Protein AF-A0A930UCW6-F1 (afdb_monomer)

Solvent-accessible surface area (backbone atoms only — not comparable to full-atom values): 3124 Å² total; per-residue (Å²): 132,68,99,59,94,72,80,86,48,70,53,56,75,74,39,54,50,55,51,50,51,52,50,25,66,74,69,70,48,57,87,42,72,67,50,40,50,51,54,52,49,54,53,51,48,58,66,72,77,103

Foldseek 3Di:
DDPDPDDDDVCVVVCVVVVQVVCCVVVVAHPDPVSNVVVVVVVVCVVVVD

Organism: NCBI:txid2023265

Secondary structure (DSSP, 8-state):
--SS-----HHHHTSHHHHHHHHHHHH----SHHHHHHHHHHHHHHHH--

pLDDT: mean 86.08, std 10.36, range [51.53, 94.56]

Mean predicted aligned error: 7.25 Å

Radius of gyration: 15.82 Å; Cα contacts (8 Å, |Δi|>4): 16; chains: 1; bounding box: 33×28×39 Å

Structure (mmCIF, N/CA/C/O backbone):
data_AF-A0A930UCW6-F1
#
_entry.id   AF-A0A930UCW6-F1
#
loop_
_atom_site.group_PDB
_atom_site.id
_atom_site.type_symbol
_atom_site.label_atom_id
_atom_site.label_alt_id
_atom_site.label_comp_id
_atom_site.label_asym_id
_atom_site.label_entity_id
_atom_site.label_seq_id
_atom_site.pdbx_PDB_ins_code
_atom_site.Cartn_x
_atom_site.Cartn_y
_atom_site.Cartn_z
_atom_site.occupancy
_atom_site.B_iso_or_equiv
_atom_site.auth_seq_id
_atom_site.auth_comp_id
_atom_site.auth_asym_id
_atom_site.auth_atom_id
_atom_site.pdbx_PDB_model_num
ATOM 1 N N . MET A 1 1 ? 15.878 10.781 -16.919 1.00 51.53 1 MET A N 1
ATOM 2 C CA . MET A 1 1 ? 14.757 9.820 -16.799 1.00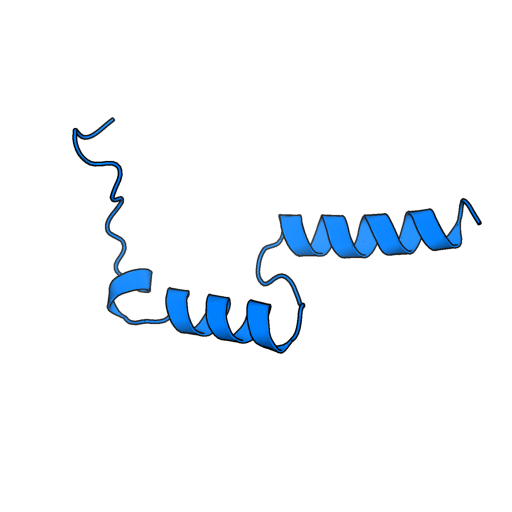 51.53 1 MET A CA 1
ATOM 3 C C . MET A 1 1 ? 14.775 8.937 -18.039 1.00 51.53 1 MET A C 1
ATOM 5 O O . MET A 1 1 ? 14.775 9.481 -19.133 1.00 51.53 1 MET A O 1
ATOM 9 N N . GLY A 1 2 ? 14.930 7.618 -17.885 1.00 58.75 2 GLY A N 1
ATOM 10 C CA . GLY A 1 2 ? 15.072 6.693 -19.016 1.00 58.75 2 GLY A CA 1
ATOM 11 C C . GLY A 1 2 ? 13.829 6.677 -19.909 1.00 58.75 2 GLY A C 1
ATOM 12 O O . GLY A 1 2 ? 12.711 6.788 -19.419 1.00 58.75 2 GLY A O 1
ATOM 13 N N . LYS A 1 3 ? 14.053 6.535 -21.218 1.00 68.00 3 LYS A N 1
ATOM 14 C CA . LYS A 1 3 ? 13.097 6.641 -22.340 1.00 68.00 3 LYS A CA 1
ATOM 15 C C . LYS A 1 3 ? 11.856 5.731 -22.246 1.00 68.00 3 LYS A C 1
ATOM 17 O O . LYS A 1 3 ? 10.906 5.911 -22.996 1.00 68.00 3 LYS A O 1
ATOM 22 N N . PHE A 1 4 ? 11.842 4.799 -21.297 1.00 68.94 4 PHE A N 1
ATOM 23 C CA . PHE A 1 4 ? 10.704 3.961 -20.949 1.00 68.94 4 PHE A CA 1
ATOM 24 C C . PHE A 1 4 ? 10.561 3.998 -19.425 1.00 68.94 4 PHE A C 1
ATOM 26 O O . PHE A 1 4 ? 11.502 3.650 -18.715 1.00 68.94 4 PHE A O 1
ATOM 33 N N . GLY A 1 5 ? 9.413 4.440 -18.907 1.00 70.75 5 GLY A N 1
ATOM 34 C CA . GLY A 1 5 ? 9.144 4.643 -17.472 1.00 70.75 5 GLY A CA 1
ATOM 35 C C . GLY A 1 5 ? 9.113 3.371 -16.609 1.00 70.75 5 GLY A C 1
ATOM 36 O O .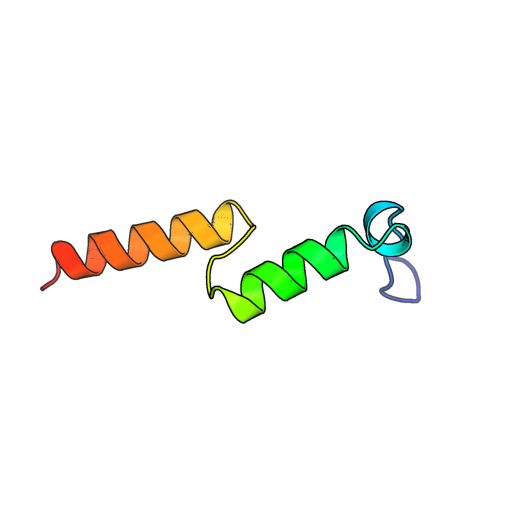 GLY A 1 5 ? 8.461 3.348 -15.567 1.00 70.75 5 GLY A O 1
ATOM 37 N N . PHE A 1 6 ? 9.791 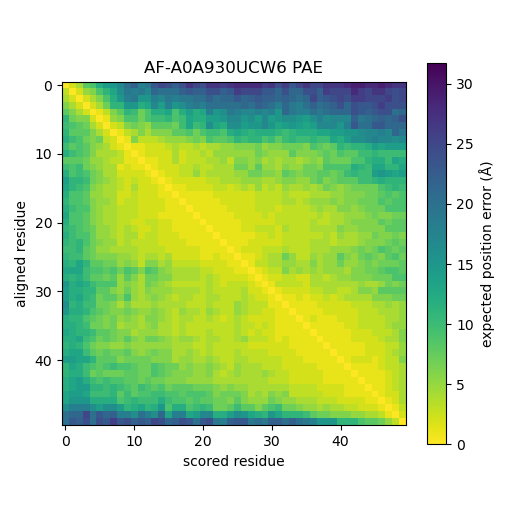2.303 -17.026 1.00 70.62 6 PHE A N 1
ATOM 38 C CA . PHE A 1 6 ? 9.925 1.061 -16.283 1.00 70.62 6 PHE A CA 1
ATOM 39 C C . PHE A 1 6 ? 11.200 1.098 -15.443 1.00 70.62 6 PHE A C 1
ATOM 41 O O . PHE A 1 6 ? 12.313 1.044 -15.956 1.00 70.62 6 PHE A O 1
ATOM 48 N N . SER A 1 7 ? 11.024 1.171 -14.125 1.00 70.75 7 SER A N 1
ATOM 49 C CA . SER A 1 7 ? 12.115 0.985 -13.171 1.00 70.75 7 SER A CA 1
ATOM 50 C C . SER A 1 7 ? 12.131 -0.479 -12.736 1.00 70.75 7 SER A C 1
ATOM 52 O O . SER A 1 7 ? 11.254 -0.942 -11.992 1.00 70.75 7 SER A O 1
ATOM 54 N N . PHE A 1 8 ? 13.077 -1.233 -13.289 1.00 76.75 8 PHE A N 1
ATOM 55 C CA . PHE A 1 8 ? 13.235 -2.651 -13.004 1.00 76.75 8 PHE A CA 1
ATOM 56 C C . PHE A 1 8 ? 13.736 -2.838 -11.571 1.00 76.75 8 PHE A C 1
ATOM 58 O O . PHE A 1 8 ? 14.647 -2.153 -11.116 1.00 76.75 8 PHE A O 1
ATOM 65 N N . SER A 1 9 ? 13.109 -3.748 -10.831 1.00 83.44 9 SER A N 1
ATOM 66 C CA . SER A 1 9 ? 13.477 -4.041 -9.448 1.00 83.44 9 SER A CA 1
ATOM 67 C C . SER A 1 9 ? 13.355 -5.534 -9.211 1.00 83.44 9 SER A C 1
ATOM 69 O O . SER A 1 9 ? 12.348 -6.143 -9.584 1.00 83.44 9 SER A O 1
ATOM 71 N N . LEU A 1 10 ? 14.355 -6.113 -8.552 1.00 85.81 10 LEU A N 1
ATOM 72 C CA . LEU A 1 10 ? 14.401 -7.541 -8.249 1.00 85.81 10 LEU A CA 1
ATOM 73 C C . LEU A 1 10 ? 13.168 -7.994 -7.448 1.00 85.81 10 LEU A C 1
ATOM 75 O O . LEU A 1 10 ? 12.608 -9.052 -7.702 1.00 85.81 10 LEU A O 1
ATOM 79 N N . SER A 1 11 ? 12.643 -7.135 -6.575 1.00 84.25 11 SER A N 1
ATOM 80 C CA . SER A 1 11 ? 11.424 -7.404 -5.802 1.00 84.25 11 SER A CA 1
ATOM 81 C C . SER A 1 11 ? 10.150 -7.518 -6.655 1.00 84.25 11 SER A C 1
ATOM 83 O O . SER A 1 11 ? 9.169 -8.112 -6.204 1.00 84.25 11 SER A O 1
ATOM 85 N N . ARG A 1 12 ? 10.127 -6.947 -7.873 1.00 85.81 12 ARG A N 1
ATOM 86 C CA . ARG A 1 12 ? 9.040 -7.169 -8.847 1.00 85.81 12 ARG A CA 1
ATOM 87 C C . ARG A 1 12 ? 9.210 -8.497 -9.576 1.00 85.81 12 ARG A C 1
ATOM 89 O O . ARG A 1 12 ? 8.217 -9.199 -9.730 1.00 85.81 12 ARG A O 1
ATOM 96 N N . LEU A 1 13 ? 10.440 -8.845 -9.959 1.00 86.12 13 LEU A N 1
ATOM 97 C CA . LEU A 1 13 ? 10.745 -10.121 -10.611 1.00 86.12 13 LEU A CA 1
ATOM 98 C C . LEU A 1 13 ? 10.470 -11.321 -9.711 1.00 86.12 13 LEU A C 1
ATOM 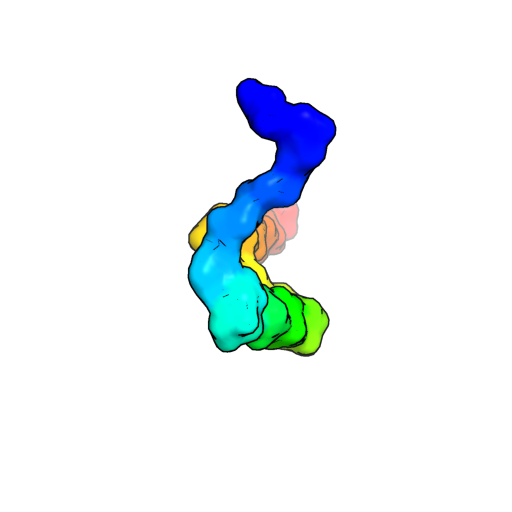100 O O . LEU A 1 13 ? 9.826 -12.270 -10.134 1.00 86.12 13 LEU A O 1
ATOM 104 N N . LEU A 1 14 ? 10.893 -11.242 -8.450 1.00 90.19 14 LEU A N 1
ATOM 105 C CA . LEU A 1 14 ? 10.656 -12.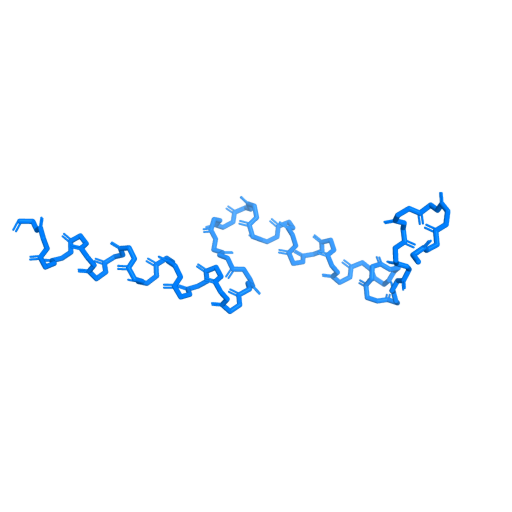277 -7.443 1.00 90.19 14 LEU A CA 1
ATOM 106 C C . LEU A 1 14 ? 9.183 -12.352 -6.994 1.00 90.19 14 LEU A C 1
ATOM 108 O O . LEU A 1 14 ? 8.849 -13.108 -6.090 1.00 90.19 14 LEU A O 1
ATOM 112 N N . GLY A 1 15 ? 8.289 -11.527 -7.554 1.00 89.44 15 GLY A N 1
ATOM 113 C CA . GLY A 1 15 ? 6.852 -11.558 -7.259 1.00 89.44 15 GLY A CA 1
ATOM 114 C C . GLY A 1 15 ? 6.438 -10.971 -5.903 1.00 89.44 15 GLY A C 1
ATOM 115 O O . GLY A 1 15 ? 5.245 -10.819 -5.643 1.00 89.44 15 GLY A O 1
ATOM 116 N N . ILE A 1 16 ? 7.384 -10.549 -5.059 1.00 89.94 16 ILE A N 1
ATOM 117 C CA . ILE A 1 16 ? 7.120 -9.968 -3.728 1.00 89.94 16 ILE A CA 1
ATOM 118 C C . ILE A 1 16 ? 6.219 -8.727 -3.834 1.00 89.94 16 ILE A C 1
ATOM 120 O O . ILE A 1 16 ? 5.306 -8.530 -3.027 1.00 89.94 16 ILE A O 1
ATOM 124 N N . ALA A 1 17 ? 6.441 -7.890 -4.851 1.00 88.94 17 ALA A N 1
ATOM 125 C CA . ALA A 1 17 ? 5.602 -6.724 -5.113 1.00 88.94 17 ALA A CA 1
ATOM 126 C C . ALA A 1 17 ? 4.153 -7.114 -5.462 1.00 88.94 17 ALA A C 1
ATOM 128 O O . ALA A 1 17 ? 3.216 -6.495 -4.954 1.00 88.94 17 ALA A O 1
ATOM 129 N N . GLN A 1 18 ? 3.967 -8.165 -6.268 1.00 89.69 18 GLN A N 1
ATOM 130 C CA . GLN A 1 18 ? 2.641 -8.656 -6.651 1.00 89.69 18 GLN A CA 1
ATOM 131 C C . GLN A 1 18 ? 1.895 -9.251 -5.453 1.00 89.69 18 GLN A C 1
ATOM 133 O O . GLN A 1 18 ? 0.711 -8.974 -5.271 1.00 89.69 18 GLN A O 1
ATOM 138 N N . ALA A 1 19 ? 2.591 -9.992 -4.586 1.00 92.38 19 ALA A N 1
ATOM 139 C CA . ALA A 1 19 ? 2.016 -10.539 -3.360 1.00 92.38 19 ALA A CA 1
ATOM 140 C C . ALA A 1 19 ? 1.510 -9.431 -2.418 1.00 92.38 19 ALA A C 1
ATOM 142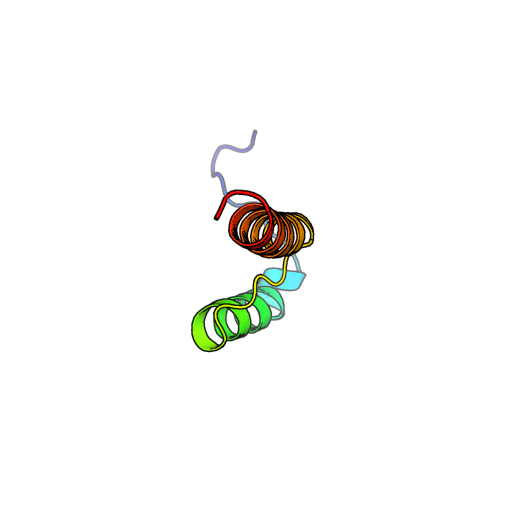 O O . ALA A 1 19 ? 0.358 -9.467 -1.983 1.00 92.38 19 ALA A O 1
ATOM 143 N N . LYS A 1 20 ? 2.325 -8.394 -2.172 1.00 91.06 20 LYS A N 1
ATOM 144 C CA . LYS A 1 20 ? 1.923 -7.221 -1.371 1.00 91.06 20 LYS A CA 1
ATOM 145 C C . LYS A 1 20 ? 0.717 -6.501 -1.980 1.00 91.06 20 LYS A C 1
ATOM 147 O O . LYS A 1 20 ? -0.197 -6.119 -1.256 1.00 91.06 20 LYS A O 1
ATOM 152 N N . GLN A 1 21 ? 0.689 -6.347 -3.303 1.00 91.38 21 GLN A N 1
ATOM 153 C CA . GLN A 1 21 ? -0.413 -5.691 -4.004 1.00 91.38 21 GLN A CA 1
ATOM 154 C C . GLN A 1 21 ? -1.711 -6.504 -3.942 1.00 91.38 21 GLN A C 1
ATOM 156 O O . GLN A 1 21 ? -2.773 -5.931 -3.698 1.00 91.38 21 GLN A O 1
ATOM 161 N N . LYS A 1 22 ? -1.638 -7.828 -4.123 1.00 92.62 22 LYS A N 1
ATOM 162 C CA . LYS A 1 22 ? -2.791 -8.727 -3.995 1.00 92.62 22 LYS A CA 1
ATOM 163 C C . LYS A 1 22 ? -3.345 -8.686 -2.574 1.00 92.62 22 LYS A C 1
ATOM 165 O O . LYS A 1 22 ? -4.537 -8.465 -2.408 1.00 92.62 22 LYS A O 1
ATOM 170 N N . PHE A 1 23 ? -2.477 -8.776 -1.565 1.00 92.81 23 PHE A N 1
ATOM 171 C CA . PHE A 1 23 ? -2.869 -8.639 -0.162 1.00 92.81 23 PHE A CA 1
ATOM 172 C C . PHE A 1 23 ? -3.565 -7.300 0.118 1.00 92.81 23 PHE A C 1
ATOM 174 O O . PHE A 1 23 ? -4.646 -7.290 0.703 1.00 92.81 23 PHE A O 1
ATOM 181 N N . ALA A 1 24 ? -2.999 -6.181 -0.347 1.00 92.00 24 ALA A N 1
ATOM 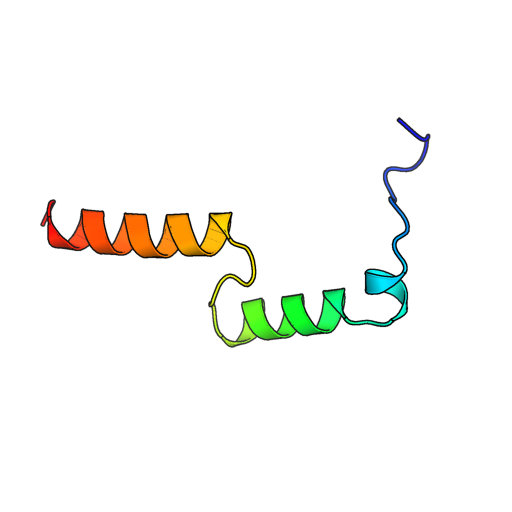182 C CA . ALA A 1 24 ? -3.581 -4.854 -0.148 1.00 92.00 24 ALA A CA 1
ATOM 183 C C . ALA A 1 24 ? -4.962 -4.705 -0.811 1.00 92.0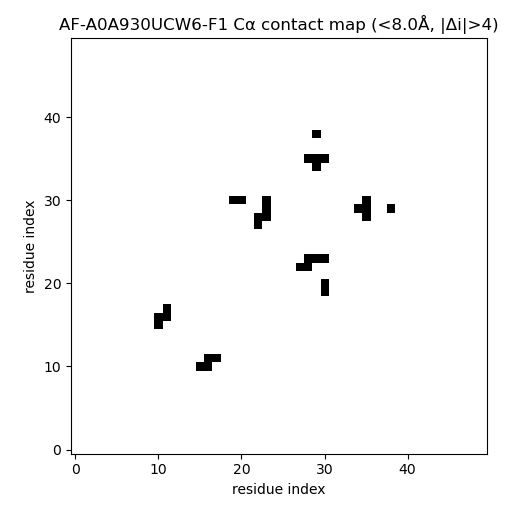0 24 ALA A C 1
ATOM 185 O O . ALA A 1 24 ? -5.855 -4.087 -0.237 1.00 92.00 24 ALA A O 1
ATOM 186 N N . ARG A 1 25 ? -5.155 -5.290 -2.003 1.00 91.06 25 ARG A N 1
ATOM 187 C CA . ARG A 1 25 ? -6.444 -5.286 -2.717 1.00 91.06 25 ARG A CA 1
ATOM 188 C C . ARG A 1 25 ? -7.490 -6.172 -2.050 1.00 91.06 25 ARG A C 1
ATOM 190 O O . ARG A 1 25 ? -8.643 -5.774 -1.983 1.00 91.06 25 ARG A O 1
ATOM 197 N N . THR A 1 26 ? -7.095 -7.346 -1.559 1.00 92.62 26 THR A N 1
ATOM 198 C CA . THR A 1 26 ? -8.021 -8.289 -0.918 1.00 92.62 26 THR A CA 1
ATOM 199 C C . THR A 1 26 ? -8.434 -7.825 0.478 1.00 92.62 26 THR A C 1
ATOM 201 O O . THR A 1 26 ? -9.604 -7.908 0.823 1.00 92.62 26 THR A O 1
ATOM 204 N N . THR A 1 27 ? -7.496 -7.317 1.280 1.00 89.44 27 THR A N 1
ATOM 205 C CA . THR A 1 27 ? -7.771 -6.895 2.667 1.00 89.44 27 THR A CA 1
ATOM 206 C C . THR A 1 27 ? -8.209 -5.434 2.787 1.00 89.44 27 THR A C 1
ATOM 208 O O . THR A 1 27 ? -8.691 -5.019 3.839 1.00 89.44 27 THR A O 1
ATOM 211 N N . GLY A 1 28 ? -7.987 -4.610 1.756 1.00 87.75 28 GLY A N 1
ATOM 212 C CA . GLY A 1 28 ? -8.173 -3.157 1.841 1.00 87.75 28 GLY A CA 1
ATOM 213 C C . GLY A 1 28 ? -7.229 -2.481 2.849 1.00 87.75 28 GLY A C 1
ATOM 214 O O . GLY A 1 28 ? -7.457 -1.339 3.267 1.00 87.75 28 GLY A O 1
ATOM 215 N N . VAL A 1 29 ? -6.183 -3.185 3.299 1.00 88.38 29 VAL A N 1
ATOM 216 C CA . VAL A 1 29 ? -5.179 -2.659 4.224 1.00 88.38 29 VAL A CA 1
ATOM 217 C C . VAL A 1 29 ? -3.982 -2.156 3.415 1.00 88.38 29 VAL A C 1
ATOM 219 O O . VAL A 1 29 ? -3.363 -2.924 2.675 1.00 88.38 29 VAL A O 1
ATOM 222 N N . PRO A 1 30 ? -3.624 -0.865 3.532 1.00 90.69 30 PRO A N 1
ATOM 223 C CA . PRO A 1 30 ? -2.474 -0.324 2.829 1.00 90.69 30 PRO A CA 1
ATOM 224 C C . PRO A 1 30 ? -1.185 -0.950 3.367 1.00 90.69 30 PRO A C 1
ATOM 226 O O . PRO A 1 30 ? -0.879 -0.857 4.551 1.00 90.69 30 PRO A O 1
ATOM 229 N N . THR A 1 31 ? -0.382 -1.533 2.481 1.00 91.88 31 THR A N 1
ATOM 230 C CA . THR A 1 31 ? 0.928 -2.115 2.821 1.00 91.88 31 THR A CA 1
ATOM 231 C C . THR A 1 31 ? 2.065 -1.087 2.796 1.00 91.88 31 THR A C 1
ATOM 233 O O . THR A 1 31 ? 3.238 -1.459 2.831 1.00 91.88 31 THR A O 1
ATOM 236 N N . THR A 1 32 ? 1.745 0.206 2.671 1.00 91.25 32 THR A N 1
ATOM 237 C CA . THR A 1 32 ? 2.706 1.317 2.648 1.00 91.25 32 THR A CA 1
ATOM 238 C C . THR A 1 32 ? 2.554 2.170 3.904 1.00 91.25 32 THR A C 1
ATOM 240 O O . THR A 1 32 ? 1.440 2.380 4.382 1.00 91.25 32 THR A O 1
ATOM 243 N N . LYS A 1 33 ? 3.668 2.712 4.418 1.00 90.62 33 LYS A N 1
ATOM 244 C CA . LYS A 1 33 ? 3.664 3.571 5.617 1.00 90.62 33 LYS A CA 1
ATOM 245 C C . LYS A 1 33 ? 2.731 4.775 5.454 1.00 90.62 33 LYS A C 1
ATOM 247 O O . LYS A 1 33 ? 1.873 4.998 6.299 1.00 90.62 33 LYS A O 1
ATOM 252 N N . ASN A 1 34 ? 2.836 5.478 4.324 1.00 91.81 34 ASN A N 1
ATOM 253 C CA . ASN A 1 34 ? 1.985 6.632 4.026 1.00 91.81 34 ASN A CA 1
ATOM 254 C C . ASN A 1 34 ? 0.497 6.247 3.908 1.00 91.81 34 ASN A C 1
ATOM 256 O O . ASN A 1 34 ? -0.381 6.941 4.410 1.00 91.81 34 ASN A O 1
ATOM 260 N N . GLY A 1 35 ? 0.189 5.107 3.277 1.00 90.94 35 GLY A N 1
ATOM 261 C CA . GLY A 1 35 ? -1.189 4.628 3.185 1.00 90.94 35 GLY A CA 1
ATOM 262 C C . GLY A 1 35 ? -1.781 4.310 4.559 1.00 90.94 35 GLY A C 1
ATOM 263 O O . GLY A 1 35 ? -2.930 4.659 4.825 1.00 90.94 35 GLY A O 1
ATOM 264 N N . LEU A 1 36 ? -0.986 3.706 5.447 1.00 92.69 36 LEU A N 1
ATOM 265 C CA . LEU A 1 36 ? -1.398 3.407 6.815 1.00 92.69 36 LEU A CA 1
ATOM 266 C C . LEU A 1 36 ? -1.621 4.685 7.633 1.00 92.69 36 LEU A C 1
ATOM 268 O O . LEU A 1 36 ? -2.664 4.815 8.267 1.00 92.69 36 LEU A O 1
ATOM 272 N N . GLN A 1 37 ? -0.707 5.655 7.541 1.00 94.56 37 GLN A N 1
ATOM 273 C CA . GLN A 1 37 ? -0.854 6.971 8.171 1.00 94.56 37 GLN A CA 1
ATOM 274 C C . GLN A 1 37 ? -2.131 7.683 7.716 1.00 94.56 37 GLN A C 1
ATOM 276 O O . GLN A 1 37 ? -2.876 8.175 8.555 1.00 94.56 37 GLN A O 1
ATOM 281 N N . ARG A 1 38 ? -2.447 7.674 6.413 1.00 94.12 38 ARG A N 1
ATOM 282 C CA . ARG A 1 38 ? -3.701 8.244 5.889 1.00 94.12 38 ARG A CA 1
ATOM 283 C C . ARG A 1 38 ? -4.936 7.533 6.431 1.00 94.12 38 ARG A C 1
ATOM 285 O O . ARG A 1 38 ? -5.909 8.198 6.769 1.00 94.12 38 ARG A O 1
ATOM 292 N N . LYS A 1 39 ? -4.911 6.198 6.517 1.00 92.38 39 LYS A N 1
ATOM 293 C CA . LYS A 1 39 ? -6.036 5.415 7.050 1.00 92.38 39 LYS A CA 1
ATOM 294 C C . LYS A 1 39 ? -6.267 5.722 8.532 1.00 92.38 39 LYS A C 1
ATOM 296 O O . LYS A 1 39 ? -7.401 5.970 8.919 1.00 92.38 39 LYS A O 1
ATOM 301 N N . ILE A 1 40 ? -5.200 5.762 9.330 1.00 93.12 40 ILE A N 1
ATOM 302 C CA . ILE A 1 40 ? -5.259 6.103 10.758 1.00 93.12 40 ILE A CA 1
ATOM 303 C C . ILE A 1 40 ? -5.696 7.557 10.948 1.00 93.12 40 ILE A C 1
ATOM 305 O O . ILE A 1 40 ? -6.628 7.811 11.701 1.00 93.12 40 ILE A O 1
ATOM 309 N N . GLY A 1 41 ? -5.088 8.499 10.226 1.00 93.94 41 GLY A N 1
ATOM 310 C CA . GLY A 1 41 ? -5.451 9.914 10.277 1.00 93.94 41 GLY A CA 1
ATOM 311 C C . GLY A 1 41 ? -6.919 10.144 9.924 1.00 93.94 41 GLY A C 1
ATOM 312 O O . GLY A 1 41 ? -7.618 10.829 10.658 1.00 93.94 41 GLY A O 1
ATOM 313 N N . ALA A 1 42 ? -7.431 9.500 8.870 1.00 92.12 42 ALA A N 1
ATOM 314 C CA . ALA A 1 42 ? -8.850 9.564 8.525 1.00 92.12 42 ALA A CA 1
ATOM 315 C C . ALA A 1 42 ? -9.755 8.989 9.631 1.00 92.12 42 ALA A C 1
ATOM 317 O O . ALA A 1 42 ? -10.817 9.551 9.888 1.00 92.12 42 ALA A O 1
ATOM 318 N N . SER A 1 43 ? -9.356 7.899 10.296 1.00 92.62 43 SER A N 1
ATOM 319 C CA . SER A 1 43 ? -10.102 7.343 11.435 1.00 92.62 43 SER A CA 1
ATOM 320 C C . SER A 1 43 ? -10.108 8.278 12.644 1.00 92.62 43 SER A C 1
ATOM 322 O O . SER A 1 43 ? -11.156 8.465 13.249 1.00 92.62 43 SER A O 1
ATOM 324 N N . ILE A 1 44 ? -8.965 8.889 12.971 1.00 93.81 44 ILE A N 1
ATOM 325 C CA . ILE A 1 44 ? -8.834 9.875 14.052 1.00 93.81 44 ILE A CA 1
ATOM 326 C C . ILE A 1 44 ? -9.719 11.086 13.750 1.00 93.81 44 ILE A C 1
ATOM 328 O O . ILE A 1 44 ? -10.554 11.453 14.567 1.00 93.81 44 ILE A O 1
ATOM 332 N N . LEU A 1 45 ? -9.618 11.664 12.551 1.00 93.19 45 LEU A N 1
ATOM 333 C CA . LEU A 1 45 ? -10.439 12.811 12.159 1.00 93.19 45 LEU A CA 1
ATOM 334 C C . LEU A 1 45 ? -11.938 12.491 12.223 1.00 93.19 45 LEU A C 1
ATOM 336 O O . LEU A 1 45 ? -12.706 13.302 12.717 1.00 93.19 45 LEU A O 1
ATOM 340 N N . LYS A 1 46 ? -12.361 11.293 11.805 1.00 91.81 46 LYS A N 1
ATOM 341 C CA . LYS A 1 46 ? -13.757 10.844 11.954 1.00 91.81 46 LYS A CA 1
ATOM 342 C C . LYS A 1 46 ? -14.208 10.685 13.404 1.00 91.81 46 LYS A C 1
ATOM 344 O O . LYS A 1 46 ? -15.405 10.713 13.650 1.00 91.81 46 LYS A O 1
ATOM 349 N N . LEU A 1 47 ? -13.285 10.439 14.328 1.00 90.50 47 LEU A N 1
ATOM 350 C CA . LEU A 1 47 ? -13.589 10.310 15.749 1.00 90.50 47 LEU A CA 1
ATOM 351 C C . LEU A 1 47 ? -13.739 11.686 16.413 1.00 90.50 47 LEU A C 1
ATOM 353 O O . LEU A 1 47 ? -14.591 11.842 17.276 1.00 90.50 47 LEU A O 1
ATOM 357 N N . PHE A 1 48 ? -12.918 12.662 16.007 1.00 88.75 48 PHE A N 1
ATOM 358 C CA . PHE A 1 48 ? -12.857 13.995 16.619 1.00 88.75 48 PHE A CA 1
ATOM 359 C C . PHE A 1 48 ? -13.736 15.056 15.942 1.00 88.75 48 PHE A C 1
ATOM 361 O O . PHE A 1 48 ? -14.182 15.975 16.616 1.00 88.75 48 PHE A O 1
ATOM 368 N N . LEU A 1 49 ? -13.966 14.966 14.629 1.00 85.88 49 LEU A N 1
ATOM 369 C CA . LEU A 1 49 ? -14.803 15.904 13.862 1.00 85.88 49 LEU A CA 1
ATOM 370 C C . LEU A 1 49 ? -16.205 15.340 13.578 1.00 85.88 49 LEU A C 1
ATOM 372 O O . LEU A 1 49 ? -16.806 15.670 12.555 1.00 85.88 49 LEU A O 1
ATOM 376 N N . LYS A 1 50 ? -16.695 14.451 14.443 1.00 56.22 50 LYS A N 1
ATOM 377 C CA . LYS A 1 50 ? -18.064 13.936 14.392 1.00 56.22 50 LYS A CA 1
ATOM 378 C C . LYS A 1 50 ? -18.955 14.661 15.386 1.00 56.22 50 LYS A C 1
ATOM 380 O O . LYS A 1 50 ? -18.478 14.905 16.512 1.00 56.22 50 LYS A O 1
#

Sequence (50 aa):
MGKFGFSFSLSRLLGIAQAKQKFARTTGVPTTKNG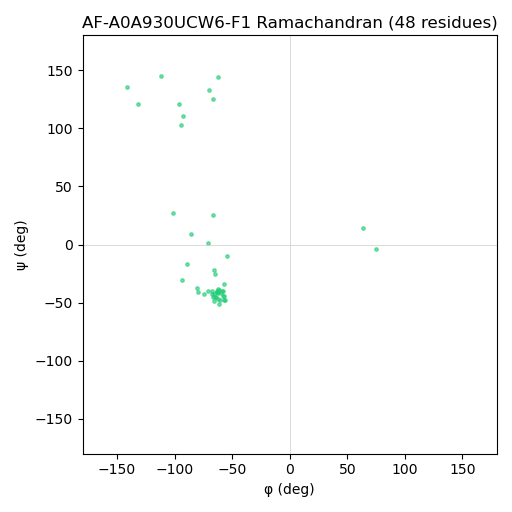LQRKIGASILKLFLK